Protein AF-A0A2P8WCH6-F1 (afdb_monomer_lite)

pLDDT: mean 81.6, std 19.06, range [27.2, 98.5]

Secondary structure (DSSP, 8-state):
------------EEEESSEEEE-SS-EEEESSEEEE-SS-EEEESSEEEE-SS-EEEEES-EEE-SS-EEEEES-EEE-SS-EEEEES-EEE-SS-EEEEES-EEEEES-EEEEES-EEEEES-EE--SSSEEEEES-B-HHHHHHHHHHHHHHTSTT--SSTTSSS--

Sequence (169 aa):
MTELLVEPAYNPVEGVCNSIAIACNAILIDCNGLAIARYDMFTSYNDIFASYNDMWICCNGLAIARYDIFTGYNDICTARIDIFVAHNDVFTGRNDVFIGYNGLAISRNDIVIPCNDVFTGWNGLAISRCSVEIACNGISTEEMMLKALYLNTSTSPGILFIIGEAITR

Foldseek 3Di:
DDPPPPDPPPAEEDEDEPEEDEDENYEYEYAEYEYEYECYEYEYEDYEYEYECYEYEYENYEYEYEVYEYEYEQYEYEYECYEYDYEQYEYEYEQYEEEYEVYEYEYEQYEYEYHCYEYEYECYEYEYDHYHYHYDVYAYPLNVVVVVVVVVCVVPVDDDPDCPPPSPD

Radius of gyration: 21.55 Å; chains: 1; bounding box: 68×19×64 Å

Structure (mmCIF, N/CA/C/O backbone):
data_AF-A0A2P8WCH6-F1
#
_entry.id   AF-A0A2P8WCH6-F1
#
loop_
_atom_site.group_PDB
_atom_site.id
_atom_site.type_symbol
_atom_site.label_atom_id
_atom_site.label_alt_id
_atom_site.label_comp_id
_atom_site.label_asym_id
_atom_site.label_entity_id
_atom_site.label_seq_id
_atom_site.pdbx_PDB_ins_code
_atom_site.Cartn_x
_atom_site.Cartn_y
_atom_site.Cartn_z
_atom_site.occupancy
_atom_site.B_iso_or_equiv
_atom_site.auth_seq_id
_atom_site.auth_comp_id
_atom_site.auth_asym_id
_atom_site.auth_atom_id
_atom_site.pdbx_PDB_model_num
ATOM 1 N N . MET A 1 1 ? -15.795 -6.210 46.814 1.00 40.50 1 MET A N 1
ATOM 2 C CA . MET A 1 1 ? -15.162 -6.878 45.662 1.00 40.50 1 MET A CA 1
ATOM 3 C C . MET A 1 1 ? -15.770 -6.213 44.441 1.00 40.50 1 MET A C 1
ATOM 5 O O . MET A 1 1 ? -16.948 -6.407 44.196 1.00 40.50 1 MET A O 1
ATOM 9 N N . THR A 1 2 ? -15.065 -5.266 43.827 1.00 32.25 2 THR A N 1
ATOM 10 C CA . THR A 1 2 ? -15.534 -4.579 42.617 1.00 32.25 2 THR A CA 1
ATOM 11 C C . THR A 1 2 ? -15.243 -5.498 41.441 1.00 32.25 2 THR A C 1
ATOM 13 O O . THR A 1 2 ? -14.077 -5.688 41.100 1.00 32.25 2 THR A O 1
ATOM 16 N N . GLU A 1 3 ? -16.276 -6.122 40.880 1.00 36.50 3 GLU A N 1
ATOM 17 C CA . GLU A 1 3 ? -16.152 -6.802 39.594 1.00 36.50 3 GLU A CA 1
ATOM 18 C C . GLU A 1 3 ? -15.875 -5.741 38.530 1.00 36.50 3 GLU A C 1
ATOM 20 O O . GLU A 1 3 ? -16.685 -4.850 38.277 1.00 3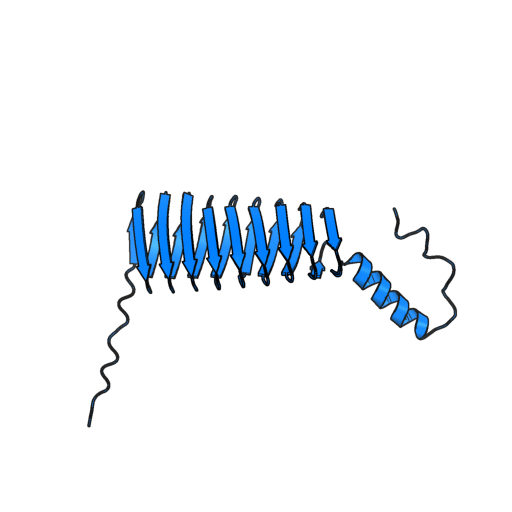6.50 3 GLU A O 1
ATOM 25 N N . LEU A 1 4 ? -14.674 -5.806 37.960 1.00 27.20 4 LEU A N 1
ATOM 26 C CA . LEU A 1 4 ? -14.318 -5.087 36.752 1.00 27.20 4 LEU A CA 1
ATOM 27 C C . LEU A 1 4 ? -15.088 -5.763 35.610 1.00 27.20 4 LEU A C 1
ATOM 29 O O . LEU A 1 4 ? -14.638 -6.770 35.067 1.00 27.20 4 LEU A O 1
ATOM 33 N N . LEU A 1 5 ? -16.283 -5.261 35.303 1.00 32.75 5 LEU A N 1
ATOM 34 C CA . LEU A 1 5 ? -17.014 -5.661 34.106 1.00 32.75 5 LEU A CA 1
ATOM 35 C C . LEU A 1 5 ? -16.238 -5.124 32.901 1.00 32.75 5 LEU A C 1
ATOM 37 O O . LEU A 1 5 ? -16.318 -3.945 32.568 1.00 32.75 5 LEU A O 1
ATOM 41 N N . VAL A 1 6 ? -15.431 -5.986 32.288 1.00 38.97 6 VAL A N 1
ATOM 42 C CA . VAL A 1 6 ? -14.910 -5.751 30.943 1.00 38.97 6 VAL A CA 1
ATOM 43 C C . VAL A 1 6 ? -16.112 -5.887 30.013 1.00 38.97 6 VAL A C 1
ATOM 45 O O . VAL A 1 6 ? -16.555 -7.000 29.734 1.00 38.97 6 VAL A O 1
ATOM 48 N N . GLU A 1 7 ? -16.702 -4.761 29.611 1.00 44.28 7 GLU A N 1
ATOM 49 C CA . GLU A 1 7 ? -17.717 -4.758 28.556 1.00 44.28 7 GLU A CA 1
ATOM 50 C C . GLU A 1 7 ? -17.105 -5.380 27.287 1.00 44.28 7 GLU A C 1
ATOM 52 O O . GLU A 1 7 ? -15.962 -5.053 26.946 1.00 44.28 7 GLU A O 1
ATOM 57 N N . PRO A 1 8 ? -17.797 -6.299 26.588 1.00 41.03 8 PRO A N 1
ATOM 58 C CA . PRO A 1 8 ? -17.311 -6.776 25.304 1.00 41.03 8 PRO A CA 1
ATOM 59 C C . PRO A 1 8 ? -17.257 -5.583 24.347 1.00 41.03 8 PRO A C 1
ATOM 61 O O . PRO A 1 8 ? -18.260 -4.896 24.159 1.00 41.03 8 PRO A O 1
ATOM 64 N N . ALA A 1 9 ? -16.083 -5.332 23.766 1.00 46.22 9 ALA A N 1
ATOM 65 C CA . ALA A 1 9 ? -15.908 -4.334 22.721 1.00 46.22 9 ALA A CA 1
ATOM 66 C C . ALA A 1 9 ? -16.946 -4.588 21.616 1.00 46.22 9 ALA A C 1
ATOM 68 O O . ALA A 1 9 ? -16.941 -5.639 20.971 1.00 46.22 9 ALA A O 1
ATOM 69 N N . TYR A 1 1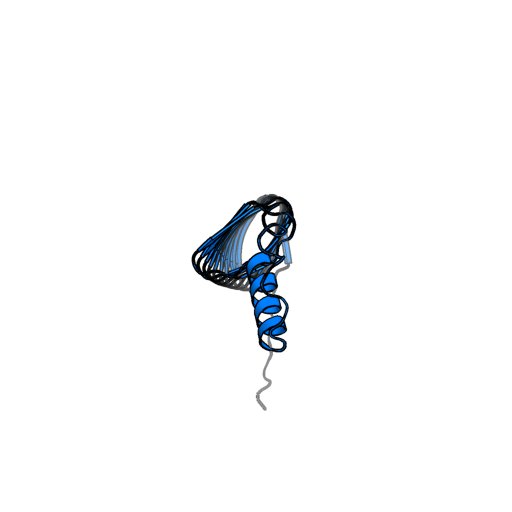0 ? -17.893 -3.664 21.459 1.00 51.44 10 TYR A N 1
ATOM 70 C CA . TYR A 1 10 ? -18.841 -3.692 20.357 1.00 51.44 10 TYR A CA 1
ATOM 71 C C . TYR A 1 10 ? -18.077 -3.297 19.093 1.00 51.44 10 TYR A C 1
ATOM 73 O O . TYR A 1 10 ? -17.927 -2.112 18.811 1.00 51.44 10 TYR A O 1
ATOM 81 N N . ASN A 1 11 ? -17.566 -4.293 18.370 1.00 57.12 11 ASN A N 1
ATOM 82 C CA . ASN A 1 11 ? -16.956 -4.104 17.058 1.00 57.12 11 ASN A CA 1
ATOM 83 C C . ASN A 1 11 ? -18.004 -4.472 15.999 1.00 57.12 11 ASN A C 1
ATOM 85 O O . ASN A 1 11 ? -18.186 -5.666 15.727 1.00 57.12 11 ASN A O 1
ATOM 89 N N . PRO A 1 12 ? -18.752 -3.501 15.443 1.00 64.88 12 PRO A N 1
ATOM 90 C CA . PRO A 1 12 ? -19.745 -3.797 14.422 1.00 64.88 12 PRO A CA 1
ATOM 91 C C . PRO A 1 12 ? -19.049 -4.364 13.180 1.00 64.88 12 PRO A C 1
ATOM 93 O O . PRO A 1 12 ? -18.024 -3.840 12.744 1.00 64.88 12 PRO A O 1
ATOM 96 N N . VAL A 1 13 ? -19.608 -5.450 12.638 1.00 70.00 13 VAL A N 1
ATOM 97 C CA . VAL A 1 13 ? -19.248 -5.975 11.317 1.00 70.00 13 VAL A CA 1
ATOM 98 C C . VAL A 1 13 ? -20.364 -5.574 10.367 1.00 70.00 13 VAL A C 1
ATOM 100 O O . VAL A 1 13 ? -21.460 -6.132 10.441 1.00 70.00 13 VAL A O 1
ATOM 103 N N . GLU A 1 14 ? -20.100 -4.607 9.495 1.00 66.56 14 GLU A N 1
ATOM 104 C CA . GLU A 1 14 ? -21.091 -4.119 8.535 1.00 66.56 14 GLU A CA 1
ATOM 105 C C . GLU A 1 14 ? -20.596 -4.325 7.105 1.00 66.56 14 GLU A C 1
ATOM 107 O O . GLU A 1 14 ? -19.500 -3.910 6.735 1.00 66.56 14 GLU A O 1
ATOM 112 N N . GLY A 1 15 ? -21.419 -5.020 6.317 1.00 64.94 15 GLY A N 1
ATOM 113 C CA . GLY A 1 15 ? -21.217 -5.232 4.891 1.00 64.94 15 GLY A CA 1
ATOM 114 C C . GLY A 1 15 ? -22.282 -4.477 4.114 1.00 64.94 15 GLY A C 1
ATOM 115 O O . GLY A 1 15 ? -23.447 -4.879 4.133 1.00 64.94 15 GLY A O 1
ATOM 116 N N . VAL A 1 16 ? -21.911 -3.391 3.444 1.00 67.88 16 VAL A N 1
ATOM 117 C CA . VAL A 1 16 ? -22.850 -2.560 2.683 1.00 67.88 16 VAL A CA 1
ATOM 118 C C . VAL A 1 16 ? -22.178 -2.194 1.372 1.00 67.88 16 VAL A C 1
ATOM 120 O O . VAL A 1 16 ? -21.028 -1.803 1.395 1.00 67.88 16 VAL A O 1
ATOM 123 N N . CYS A 1 17 ? -22.860 -2.312 0.232 1.00 74.81 17 CYS A N 1
ATOM 124 C CA . CYS A 1 17 ? -22.352 -1.696 -0.995 1.00 74.81 17 CYS A CA 1
ATOM 125 C C . CYS A 1 17 ? -22.882 -0.261 -1.078 1.00 74.81 17 CYS A C 1
ATOM 127 O O . CYS A 1 17 ? -24.093 -0.064 -0.930 1.00 74.81 17 CYS A O 1
ATOM 129 N N . ASN A 1 18 ? -22.029 0.696 -1.452 1.00 81.62 18 ASN A N 1
ATOM 130 C CA . ASN A 1 18 ? -22.402 2.106 -1.624 1.00 81.62 18 ASN A CA 1
ATOM 131 C C . ASN A 1 18 ? -22.705 2.771 -0.285 1.00 81.62 18 ASN A C 1
ATOM 133 O O . ASN A 1 18 ? -23.852 3.140 -0.015 1.00 81.62 18 ASN A O 1
ATOM 137 N N . SER A 1 19 ? -21.683 2.904 0.557 1.00 82.19 19 SER A N 1
ATOM 138 C CA . SER A 1 19 ? -21.849 3.462 1.893 1.00 82.19 19 SER A CA 1
ATOM 139 C C . SER A 1 19 ? -21.075 4.760 2.108 1.00 82.19 19 SER A C 1
ATOM 141 O O . SER A 1 19 ? -20.115 5.095 1.412 1.00 82.19 19 SER A O 1
ATOM 143 N N . ILE A 1 20 ? -21.547 5.531 3.084 1.00 86.38 20 ILE A N 1
ATOM 144 C CA . ILE A 1 20 ? -20.763 6.597 3.694 1.00 86.38 20 ILE A CA 1
ATOM 145 C C . ILE A 1 20 ? -20.645 6.236 5.165 1.00 86.38 20 ILE A C 1
ATOM 147 O O . ILE A 1 20 ? -21.661 6.157 5.859 1.00 86.38 20 ILE A O 1
ATOM 151 N N . ALA A 1 21 ? -19.419 6.023 5.627 1.00 84.38 21 ALA A N 1
ATOM 152 C CA . ALA A 1 21 ? -19.140 5.560 6.973 1.00 84.38 21 ALA A CA 1
ATOM 153 C C . ALA A 1 21 ? -18.298 6.579 7.744 1.00 84.38 21 ALA A C 1
ATOM 155 O O . ALA A 1 21 ? -17.329 7.147 7.238 1.00 84.38 21 ALA A O 1
ATOM 156 N N . ILE A 1 22 ? -18.666 6.786 9.007 1.00 87.62 22 ILE A N 1
ATOM 157 C CA . ILE A 1 22 ? -17.766 7.342 10.014 1.00 87.62 22 ILE A CA 1
ATOM 158 C C . ILE A 1 22 ? -17.688 6.292 11.106 1.00 87.62 22 ILE A C 1
ATOM 160 O O . ILE A 1 22 ? -18.686 6.042 11.784 1.00 87.62 22 ILE A O 1
ATOM 164 N N . ALA A 1 23 ? -16.531 5.661 11.233 1.00 85.62 23 ALA A N 1
ATOM 165 C CA . ALA A 1 23 ? -16.369 4.478 12.057 1.00 85.62 23 ALA A CA 1
ATOM 166 C C . ALA A 1 23 ? -15.222 4.624 13.056 1.00 85.62 23 ALA A C 1
ATOM 168 O O . ALA A 1 23 ? -14.385 5.527 12.962 1.00 85.62 23 ALA A O 1
ATOM 169 N N . CYS A 1 24 ? -15.299 3.801 14.099 1.00 89.69 24 CYS A N 1
ATOM 170 C CA . CYS A 1 24 ? -14.272 3.689 15.118 1.00 89.69 24 CYS A CA 1
ATOM 171 C C . CYS A 1 24 ? -14.372 2.318 15.792 1.00 89.69 24 CYS A C 1
ATOM 173 O O . CYS A 1 24 ? -15.433 1.981 16.325 1.00 89.69 24 CYS A O 1
ATOM 175 N N . ASN A 1 25 ? -13.271 1.569 15.828 1.00 89.88 25 ASN A N 1
ATOM 176 C CA . ASN A 1 25 ? -13.214 0.177 16.288 1.00 89.88 25 ASN A CA 1
ATOM 177 C C . ASN A 1 25 ? -14.206 -0.760 15.567 1.00 89.88 25 ASN A C 1
ATOM 179 O O . ASN A 1 25 ? -14.839 -1.618 16.184 1.00 89.88 25 ASN A O 1
ATOM 183 N N . ALA A 1 26 ? -14.364 -0.593 14.260 1.00 87.81 26 ALA A N 1
ATOM 184 C CA . ALA A 1 26 ? -15.269 -1.352 13.415 1.00 87.81 26 ALA A CA 1
ATOM 185 C C . ALA A 1 26 ? -14.521 -2.262 12.435 1.00 87.81 26 ALA A C 1
ATOM 187 O O . ALA A 1 26 ? -13.346 -2.070 12.115 1.00 87.81 26 ALA A O 1
ATOM 188 N N . ILE A 1 27 ? -15.253 -3.254 11.931 1.00 89.00 27 ILE A N 1
ATOM 189 C CA . ILE A 1 27 ? -14.851 -4.034 10.766 1.00 89.00 27 ILE A CA 1
ATOM 190 C C . ILE A 1 27 ? -15.845 -3.720 9.654 1.00 89.00 27 ILE A C 1
ATOM 192 O O . ILE A 1 27 ? -17.036 -4.008 9.776 1.00 89.00 27 ILE A O 1
ATOM 196 N N . LEU A 1 28 ? -15.355 -3.138 8.568 1.00 85.94 28 LEU A N 1
ATOM 197 C CA . LEU A 1 28 ? -16.189 -2.666 7.473 1.00 85.94 28 LEU A CA 1
ATOM 198 C C . LEU A 1 28 ? -15.846 -3.385 6.175 1.00 85.94 28 LEU A C 1
ATOM 200 O O . LEU A 1 28 ? -14.681 -3.596 5.833 1.00 85.94 28 LEU A O 1
ATOM 204 N N . ILE A 1 29 ? -16.893 -3.783 5.460 1.00 87.69 29 ILE A N 1
ATOM 205 C CA . ILE A 1 29 ? -16.792 -4.413 4.150 1.00 87.69 29 ILE A CA 1
ATOM 206 C C . ILE A 1 29 ? -17.646 -3.600 3.180 1.00 87.69 29 ILE A C 1
ATOM 208 O O . ILE A 1 29 ? -18.871 -3.586 3.302 1.00 87.69 29 ILE A O 1
ATOM 212 N N . ASP A 1 30 ? -17.012 -2.940 2.213 1.00 85.06 30 ASP A N 1
ATOM 213 C CA . ASP A 1 30 ? -17.715 -2.125 1.213 1.00 85.06 30 ASP A CA 1
ATOM 214 C C . ASP A 1 30 ? -17.304 -2.493 -0.215 1.00 85.06 30 ASP A C 1
ATOM 216 O O . ASP A 1 30 ? -16.237 -3.030 -0.490 1.00 85.06 30 ASP A O 1
ATOM 220 N N . CYS A 1 31 ? -18.203 -2.238 -1.150 1.00 84.25 31 CYS A N 1
ATOM 221 C CA . CYS A 1 31 ? -17.977 -2.368 -2.580 1.00 84.25 31 CYS A CA 1
ATOM 222 C C . CYS A 1 31 ? -17.596 -1.013 -3.187 1.00 84.25 31 CYS A C 1
ATOM 224 O O . CYS A 1 31 ? -16.761 -0.964 -4.085 1.00 84.25 31 CYS A O 1
ATOM 226 N N . ASN A 1 32 ? -18.244 0.063 -2.728 1.00 87.75 32 ASN A N 1
ATOM 227 C CA . ASN A 1 32 ? -17.909 1.431 -3.092 1.00 87.75 32 ASN A CA 1
ATOM 228 C C . ASN A 1 32 ? -18.250 2.346 -1.914 1.00 87.75 32 ASN A C 1
ATOM 230 O O . ASN A 1 32 ? -19.424 2.515 -1.591 1.00 87.75 32 ASN A O 1
ATOM 234 N N . GLY A 1 33 ? -17.255 2.965 -1.305 1.00 85.94 33 GLY A N 1
ATOM 235 C CA . GLY A 1 33 ? -17.431 3.647 -0.033 1.00 85.94 33 GLY A CA 1
ATOM 236 C C . GLY A 1 33 ? -16.766 5.007 0.032 1.00 85.94 33 GLY A C 1
ATOM 237 O O . GLY A 1 33 ? -15.763 5.279 -0.629 1.00 85.94 33 GLY A O 1
ATOM 238 N N . LEU A 1 34 ? -17.315 5.867 0.886 1.00 90.25 34 LEU A N 1
ATOM 239 C CA . LEU A 1 34 ? -16.589 7.004 1.440 1.00 90.25 34 LEU A CA 1
ATOM 240 C C . LEU A 1 34 ? -16.479 6.825 2.951 1.00 90.25 34 LEU A C 1
ATOM 242 O O . LEU A 1 34 ? -17.495 6.870 3.646 1.00 90.25 34 LEU A O 1
ATOM 246 N N . ALA A 1 35 ? -15.263 6.673 3.466 1.00 89.50 35 ALA A N 1
ATOM 247 C CA . ALA A 1 35 ? -15.050 6.415 4.885 1.00 89.50 35 ALA A CA 1
ATOM 248 C C . ALA A 1 35 ? -14.142 7.451 5.556 1.00 89.50 35 ALA A C 1
ATOM 250 O O . ALA A 1 35 ? -13.131 7.890 5.008 1.00 89.50 35 ALA A O 1
ATOM 251 N N . ILE A 1 36 ? -14.492 7.810 6.788 1.00 90.88 36 ILE A N 1
ATOM 252 C CA . ILE A 1 36 ? -13.555 8.393 7.748 1.00 90.88 36 ILE A CA 1
ATOM 253 C C . ILE A 1 36 ? -13.467 7.432 8.924 1.00 90.88 36 ILE A C 1
ATOM 255 O O . ILE A 1 36 ? -14.482 7.128 9.552 1.00 90.88 36 ILE A O 1
ATOM 259 N N . ALA A 1 37 ? -12.262 6.969 9.210 1.00 90.50 37 ALA A N 1
ATOM 260 C CA . ALA A 1 37 ? -12.048 5.798 10.038 1.00 90.50 37 ALA A CA 1
ATOM 261 C C . ALA A 1 37 ? -11.010 6.015 11.135 1.00 90.50 37 ALA A C 1
ATOM 263 O O . ALA A 1 37 ? -10.167 6.922 11.053 1.00 90.50 37 ALA A O 1
ATOM 264 N N . ARG A 1 38 ? -11.117 5.205 12.192 1.00 94.12 38 ARG A N 1
ATOM 265 C CA . ARG A 1 38 ? -10.112 5.149 13.250 1.00 94.12 38 ARG A CA 1
ATOM 266 C C . ARG A 1 38 ? -10.108 3.826 14.014 1.00 94.12 38 ARG A C 1
ATOM 268 O O . ARG A 1 38 ? -11.087 3.497 14.674 1.00 94.12 38 ARG A O 1
ATOM 275 N N . TYR A 1 39 ? -8.941 3.200 14.124 1.00 94.88 39 TYR A N 1
ATOM 276 C CA . TYR A 1 39 ? -8.777 1.895 14.773 1.00 94.88 39 TYR A CA 1
ATOM 277 C C . TYR A 1 39 ? -9.648 0.805 14.138 1.00 94.88 39 TYR A C 1
ATOM 279 O O . TYR A 1 39 ? -10.159 -0.082 14.822 1.00 94.88 39 TYR A O 1
ATOM 287 N N . ASP A 1 40 ? -9.830 0.893 12.830 1.00 92.19 40 ASP A N 1
ATOM 288 C CA . ASP A 1 40 ? -10.753 0.087 12.056 1.00 92.19 40 ASP A CA 1
ATOM 289 C C . ASP A 1 40 ? -10.012 -0.906 11.153 1.00 92.19 40 ASP A C 1
ATOM 291 O O . ASP A 1 40 ? -8.836 -0.752 10.806 1.00 92.19 40 ASP A O 1
ATOM 295 N N . MET A 1 41 ? -10.740 -1.938 10.736 1.00 93.00 41 MET A N 1
ATOM 296 C CA . MET A 1 41 ? -10.313 -2.853 9.684 1.00 93.00 41 MET A CA 1
ATOM 297 C C . MET A 1 41 ? -11.273 -2.774 8.506 1.00 93.00 41 MET A C 1
ATOM 299 O O . MET A 1 41 ? -12.482 -2.922 8.681 1.00 93.00 41 MET A O 1
ATOM 303 N N . PHE A 1 42 ? -10.730 -2.630 7.303 1.00 90.00 42 PHE A N 1
ATOM 304 C CA . PHE A 1 42 ? -11.515 -2.532 6.082 1.00 90.00 42 PHE A CA 1
ATOM 305 C C . PHE A 1 42 ? -11.144 -3.592 5.063 1.00 90.00 42 PHE A C 1
ATOM 307 O O . PHE A 1 42 ? -9.978 -3.944 4.870 1.00 90.00 42 PHE A O 1
ATOM 314 N N . THR A 1 43 ? -12.161 -4.069 4.358 1.00 91.62 43 THR A N 1
ATOM 315 C CA . THR A 1 43 ? -11.996 -4.760 3.083 1.00 91.62 43 THR A CA 1
ATOM 316 C C . THR A 1 43 ? -12.900 -4.106 2.058 1.00 91.62 43 THR A C 1
ATOM 318 O O . THR A 1 43 ? -14.117 -4.099 2.240 1.00 91.62 43 THR A O 1
ATOM 321 N N . SER A 1 44 ? -12.325 -3.565 0.988 1.00 89.75 44 SER A N 1
ATOM 322 C CA . SER A 1 44 ? -13.109 -2.831 0.005 1.00 89.75 44 SER A CA 1
ATOM 323 C C . SER A 1 44 ? -12.638 -2.926 -1.440 1.00 89.75 44 SER A C 1
ATOM 325 O O . SER A 1 44 ? -11.603 -3.527 -1.734 1.00 89.75 44 SER A O 1
ATOM 327 N N . TYR A 1 45 ? -13.454 -2.402 -2.364 1.00 92.06 45 TYR A N 1
ATOM 328 C CA . TYR A 1 45 ? -13.223 -2.544 -3.805 1.00 92.06 45 TYR A CA 1
ATOM 329 C C . TYR A 1 45 ? -13.130 -1.241 -4.612 1.00 92.06 45 TYR A C 1
ATOM 331 O O . TYR A 1 45 ? -12.477 -1.259 -5.650 1.00 92.06 45 TYR A O 1
ATOM 339 N N . ASN A 1 46 ? -13.785 -0.149 -4.216 1.00 92.75 46 ASN A N 1
ATOM 340 C CA . ASN A 1 46 ? -13.651 1.158 -4.872 1.00 92.75 46 ASN A CA 1
ATOM 341 C C . ASN A 1 46 ? -13.949 2.260 -3.852 1.00 92.75 46 ASN A C 1
ATOM 343 O O . ASN A 1 46 ? -15.049 2.824 -3.831 1.00 92.75 46 ASN A O 1
ATOM 347 N N . ASP A 1 47 ? -12.983 2.568 -3.000 1.00 92.06 47 ASP A N 1
ATOM 348 C CA . ASP A 1 47 ? -13.249 3.415 -1.844 1.00 92.06 47 ASP A CA 1
ATOM 349 C C . ASP A 1 47 ? -12.394 4.668 -1.828 1.00 92.06 47 ASP A C 1
ATOM 351 O O . ASP A 1 47 ? -11.243 4.692 -2.255 1.00 92.06 47 ASP A O 1
ATOM 355 N N . ILE A 1 48 ? -12.966 5.723 -1.266 1.00 94.25 48 ILE A N 1
ATOM 356 C CA . ILE A 1 48 ? -12.233 6.917 -0.878 1.00 94.25 48 ILE A CA 1
ATOM 357 C C . ILE A 1 48 ? -12.233 6.954 0.639 1.00 94.25 48 ILE A C 1
ATOM 359 O O . ILE A 1 48 ? -13.294 6.867 1.259 1.00 94.25 48 ILE A O 1
ATOM 363 N N . PHE A 1 49 ? -11.069 7.117 1.255 1.00 92.44 49 PHE A N 1
ATOM 364 C CA . PHE A 1 49 ? -11.009 7.116 2.705 1.00 92.44 49 PHE A CA 1
ATOM 365 C C . PHE A 1 49 ? -9.941 8.030 3.291 1.00 92.44 49 PHE A C 1
ATOM 367 O O . PHE A 1 49 ? -8.909 8.337 2.688 1.00 92.44 49 PHE A O 1
ATOM 374 N N . ALA A 1 50 ? -10.237 8.469 4.510 1.00 96.00 50 ALA A N 1
ATOM 375 C CA . ALA A 1 50 ? -9.285 9.090 5.408 1.00 96.00 50 ALA A CA 1
ATOM 376 C C . ALA A 1 50 ? -9.203 8.257 6.690 1.00 96.00 50 ALA A C 1
ATOM 378 O O . ALA A 1 50 ? -10.222 8.047 7.353 1.00 96.00 50 ALA A O 1
ATOM 379 N N . SER A 1 51 ? -8.004 7.804 7.034 1.00 95.12 51 SER A N 1
ATOM 380 C CA . SER A 1 51 ? -7.790 6.772 8.051 1.00 95.12 51 SER A CA 1
ATOM 381 C C . SER A 1 51 ? -6.751 7.170 9.103 1.00 95.12 51 SER A C 1
ATOM 383 O O . SER A 1 51 ? -5.923 8.067 8.889 1.00 95.12 51 SER A O 1
ATOM 385 N N . TYR A 1 52 ? -6.854 6.559 10.288 1.00 97.81 52 TYR A N 1
ATOM 386 C CA . TYR A 1 52 ? -5.897 6.744 11.382 1.00 97.81 52 TYR A CA 1
ATOM 387 C C . TYR A 1 52 ? -5.791 5.511 12.290 1.00 97.81 52 TYR A C 1
ATOM 389 O O . TYR A 1 52 ? -6.686 5.250 13.094 1.00 97.81 52 TYR A O 1
ATOM 397 N N . ASN A 1 53 ? -4.622 4.871 12.291 1.00 97.94 53 ASN A N 1
ATOM 398 C CA . ASN A 1 53 ? -4.372 3.564 12.911 1.00 97.94 53 ASN A CA 1
ATOM 399 C C . ASN A 1 53 ? -5.295 2.454 12.397 1.00 97.94 53 ASN A C 1
ATOM 401 O O . ASN A 1 53 ? -5.812 1.662 13.187 1.00 97.94 53 ASN A O 1
ATOM 405 N N . ASP A 1 54 ? -5.482 2.397 11.086 1.00 96.75 54 ASP A N 1
ATOM 406 C CA . ASP A 1 54 ? -6.361 1.442 10.428 1.00 96.75 54 ASP A CA 1
ATOM 407 C C . ASP A 1 54 ? -5.580 0.393 9.636 1.00 96.75 54 ASP A C 1
ATOM 409 O O . ASP A 1 54 ? -4.417 0.566 9.259 1.00 96.75 54 ASP A O 1
ATOM 413 N N . MET A 1 55 ? -6.258 -0.712 9.351 1.00 97.31 55 MET A N 1
ATOM 414 C CA . MET A 1 55 ? -5.789 -1.727 8.417 1.00 97.31 55 MET A CA 1
ATOM 415 C C . MET A 1 55 ? -6.738 -1.823 7.232 1.00 97.31 55 MET A C 1
ATOM 417 O O . MET A 1 55 ? -7.941 -2.014 7.410 1.00 97.31 55 MET A O 1
ATOM 421 N N . TRP A 1 56 ? -6.187 -1.778 6.025 1.00 94.38 56 TRP A N 1
ATOM 422 C CA . TRP A 1 56 ? -6.961 -1.757 4.794 1.00 94.38 56 TRP A CA 1
ATOM 423 C C . TRP A 1 56 ? -6.507 -2.829 3.820 1.00 94.38 56 TRP A C 1
ATOM 425 O O . TRP A 1 56 ? -5.320 -2.974 3.517 1.00 94.38 56 TRP A O 1
ATOM 435 N N . ILE A 1 57 ? -7.496 -3.544 3.296 1.00 95.81 57 ILE A N 1
ATOM 436 C CA . ILE A 1 57 ? -7.369 -4.351 2.094 1.00 95.81 57 ILE A CA 1
ATOM 437 C C . ILE A 1 57 ? -8.283 -3.717 1.052 1.00 95.81 57 ILE A C 1
ATOM 439 O O . ILE A 1 57 ? -9.499 -3.777 1.213 1.00 95.81 57 ILE A O 1
ATOM 443 N N . CYS A 1 58 ? -7.731 -3.108 0.007 1.00 92.69 58 CYS A N 1
ATOM 444 C CA . CYS A 1 58 ? -8.534 -2.430 -1.010 1.00 92.69 58 CYS A CA 1
ATOM 445 C C . CYS A 1 58 ? -8.177 -2.865 -2.431 1.00 92.69 58 CYS A C 1
ATOM 447 O O . CYS A 1 58 ? -7.058 -3.268 -2.737 1.00 92.69 58 CYS A O 1
ATOM 449 N N . CYS A 1 59 ? -9.173 -2.815 -3.306 1.00 92.25 59 CYS A N 1
ATOM 450 C CA . CYS A 1 59 ? -8.943 -2.596 -4.727 1.00 92.25 59 CYS A CA 1
ATOM 451 C C . CYS A 1 59 ? -9.352 -1.144 -5.014 1.00 92.25 59 CYS A C 1
ATOM 453 O O . CYS A 1 59 ? -10.272 -0.646 -4.370 1.00 92.25 59 CYS A O 1
ATOM 455 N N . ASN A 1 60 ? -8.685 -0.476 -5.950 1.00 96.06 60 ASN A N 1
ATOM 456 C CA . ASN A 1 60 ? -9.034 0.850 -6.472 1.00 96.06 60 ASN A CA 1
ATOM 457 C C . ASN A 1 60 ? -9.405 1.896 -5.394 1.00 96.06 60 ASN A C 1
ATOM 459 O O . ASN A 1 60 ? -10.489 2.487 -5.409 1.00 96.06 60 ASN A O 1
ATOM 463 N N . GLY A 1 61 ? -8.508 2.116 -4.447 1.00 94.06 61 GLY A N 1
ATOM 464 C CA . GLY A 1 61 ? -8.650 3.044 -3.339 1.00 94.06 61 GLY A CA 1
ATOM 465 C C . GLY A 1 61 ? -8.044 4.421 -3.609 1.00 94.06 61 GLY A C 1
ATOM 466 O O . GLY A 1 61 ? -7.023 4.562 -4.282 1.00 94.06 61 GLY A O 1
ATOM 467 N N . LEU A 1 62 ? -8.641 5.454 -3.018 1.00 97.25 62 LEU A N 1
ATOM 468 C CA . LEU A 1 62 ? -8.017 6.762 -2.829 1.00 97.25 62 LEU A CA 1
ATOM 469 C C . LEU A 1 62 ? -7.863 7.022 -1.330 1.00 97.25 62 LEU A C 1
ATOM 471 O O . LEU A 1 62 ? -8.857 7.196 -0.624 1.00 97.25 62 LEU A O 1
ATOM 475 N N . ALA A 1 63 ? -6.620 7.081 -0.859 1.00 96.00 63 ALA A N 1
ATOM 476 C CA . ALA A 1 63 ? -6.298 7.084 0.562 1.00 96.00 63 ALA A CA 1
ATOM 477 C C . ALA A 1 63 ? -5.574 8.354 1.011 1.00 96.00 63 ALA A C 1
ATOM 479 O O . ALA A 1 63 ? -4.585 8.777 0.401 1.00 96.00 63 ALA A O 1
ATOM 480 N N . ILE A 1 64 ? -5.999 8.897 2.152 1.00 97.88 64 ILE A N 1
ATOM 481 C CA . ILE A 1 64 ? -5.157 9.751 2.995 1.00 97.88 64 ILE A CA 1
ATOM 482 C C . ILE A 1 64 ? -5.019 9.078 4.356 1.00 97.88 64 ILE A C 1
ATOM 484 O O . ILE A 1 64 ? -6.000 8.941 5.083 1.00 97.88 64 ILE A O 1
ATOM 488 N N . ALA A 1 65 ? -3.797 8.703 4.704 1.00 97.19 65 ALA A N 1
ATOM 489 C CA . ALA A 1 65 ? -3.540 7.755 5.773 1.00 97.19 65 ALA A CA 1
ATOM 490 C C . ALA A 1 65 ? -2.515 8.247 6.795 1.00 97.19 65 ALA A C 1
ATOM 492 O O . ALA A 1 65 ? -1.685 9.125 6.507 1.00 97.19 65 ALA A O 1
ATOM 493 N N . ARG A 1 66 ? -2.605 7.703 8.016 1.00 98.31 66 ARG A N 1
ATOM 494 C CA . ARG A 1 66 ? -1.606 7.935 9.061 1.00 98.31 66 ARG A CA 1
ATOM 495 C C . ARG A 1 66 ? -1.601 6.857 10.148 1.00 98.31 66 ARG A C 1
ATOM 497 O O . ARG A 1 66 ? -2.528 6.785 10.951 1.00 98.31 66 ARG A O 1
ATOM 504 N N . TYR A 1 67 ?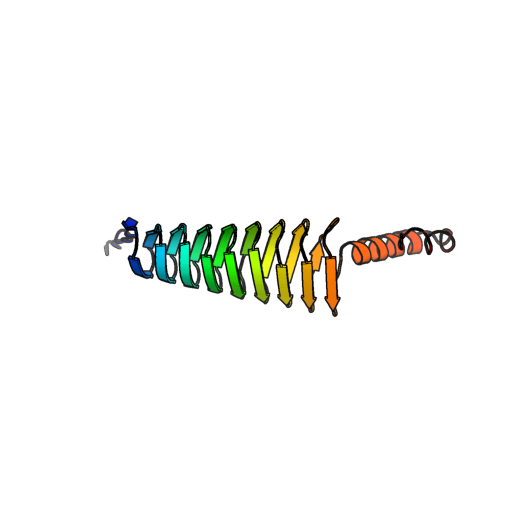 -0.439 6.243 10.341 1.00 98.50 67 TYR A N 1
ATOM 505 C CA . TYR A 1 67 ? -0.210 5.071 11.190 1.00 98.50 67 TYR A CA 1
ATOM 506 C C . TYR A 1 67 ? -0.947 3.811 10.729 1.00 98.50 67 TYR A C 1
ATOM 508 O O . TYR A 1 67 ? -1.342 2.987 11.550 1.00 98.50 67 TYR A O 1
ATOM 516 N N . ASP A 1 68 ? -1.109 3.660 9.425 1.00 98.06 68 ASP A N 1
ATOM 517 C CA . ASP A 1 68 ? -1.964 2.660 8.809 1.00 98.06 68 ASP A CA 1
ATOM 518 C C . ASP A 1 68 ? -1.158 1.566 8.101 1.00 98.06 68 ASP A C 1
ATOM 520 O O . ASP A 1 68 ? 0.027 1.710 7.777 1.00 98.06 68 ASP A O 1
ATOM 524 N N . ILE A 1 69 ? -1.833 0.449 7.844 1.00 98.12 69 ILE A N 1
ATOM 525 C CA . ILE A 1 69 ? -1.298 -0.670 7.071 1.00 98.12 69 ILE A CA 1
ATOM 526 C C . ILE A 1 69 ? -2.211 -0.920 5.877 1.00 98.12 69 ILE A C 1
ATOM 528 O O . ILE A 1 69 ? -3.405 -1.162 6.046 1.00 98.12 69 ILE A O 1
ATOM 532 N N . PHE A 1 70 ? -1.629 -0.940 4.682 1.00 96.62 70 PHE A N 1
ATOM 533 C CA . PHE A 1 70 ? -2.334 -1.143 3.425 1.00 96.62 70 PHE A CA 1
ATOM 534 C C . PHE A 1 70 ? -1.844 -2.372 2.686 1.00 96.62 70 PHE A C 1
ATOM 536 O O . PHE A 1 70 ? -0.647 -2.655 2.588 1.00 96.62 70 PHE A O 1
ATOM 543 N N . THR A 1 71 ? -2.796 -3.079 2.100 1.00 97.56 71 THR A N 1
ATOM 544 C CA . THR A 1 71 ? -2.549 -4.044 1.039 1.00 97.56 71 THR A CA 1
ATOM 545 C C . THR A 1 71 ? -3.556 -3.805 -0.069 1.00 97.56 71 THR A C 1
ATOM 547 O O . THR A 1 71 ? -4.756 -3.888 0.184 1.00 97.56 71 THR A O 1
ATOM 550 N N . GLY A 1 72 ? -3.098 -3.540 -1.288 1.00 95.19 72 GLY A N 1
ATOM 551 C CA . GLY A 1 72 ? -4.050 -3.232 -2.343 1.00 95.19 72 GLY A CA 1
ATOM 552 C C . GLY A 1 72 ? -3.508 -3.178 -3.760 1.00 95.19 72 GLY A C 1
ATOM 553 O O . GLY A 1 72 ? -2.390 -3.624 -4.038 1.00 95.19 72 GLY A O 1
ATOM 554 N N . TYR A 1 73 ? -4.404 -2.763 -4.656 1.00 97.12 73 TYR A N 1
ATOM 555 C CA . TYR A 1 73 ? -4.235 -2.818 -6.104 1.00 97.12 73 TYR A CA 1
ATOM 556 C C . TYR A 1 73 ? -4.907 -1.632 -6.796 1.00 97.12 73 TYR A C 1
ATOM 558 O O . TYR A 1 73 ? -6.115 -1.439 -6.662 1.00 97.12 73 TYR A O 1
ATOM 566 N N . ASN A 1 74 ? -4.164 -0.970 -7.680 1.00 97.94 74 ASN A N 1
ATOM 567 C CA . ASN A 1 74 ? -4.556 0.238 -8.411 1.00 97.94 74 ASN A CA 1
ATOM 568 C C . ASN A 1 74 ? -5.000 1.396 -7.499 1.00 97.94 74 ASN A C 1
ATOM 570 O O . ASN A 1 74 ? -5.936 2.135 -7.820 1.00 97.94 74 ASN A O 1
ATOM 574 N N . ASP A 1 75 ? -4.330 1.549 -6.367 1.00 97.25 75 ASP A N 1
ATOM 575 C CA . ASP A 1 75 ? -4.630 2.555 -5.362 1.00 97.25 75 ASP A CA 1
ATOM 576 C C . ASP A 1 75 ? -3.802 3.829 -5.573 1.00 97.25 75 ASP A C 1
ATOM 578 O O . ASP A 1 75 ? -2.689 3.816 -6.112 1.00 97.25 75 ASP A O 1
ATOM 582 N N . ILE A 1 76 ? -4.333 4.957 -5.104 1.00 98.00 76 ILE A N 1
ATOM 583 C CA . ILE A 1 76 ? -3.587 6.208 -4.971 1.00 98.00 76 ILE A CA 1
ATOM 584 C C . ILE A 1 76 ? -3.576 6.612 -3.505 1.00 98.00 76 ILE A C 1
ATOM 586 O O . ILE A 1 76 ? -4.615 6.934 -2.926 1.00 98.00 76 ILE A O 1
ATOM 590 N N . CYS A 1 77 ? -2.384 6.655 -2.921 1.00 96.50 77 CYS A N 1
ATOM 591 C CA . CYS A 1 77 ? -2.217 6.815 -1.485 1.00 96.50 77 CYS A CA 1
ATOM 592 C C . CYS A 1 77 ? -1.309 7.997 -1.151 1.00 96.50 77 CYS A C 1
ATOM 594 O O . CYS A 1 77 ? -0.218 8.149 -1.705 1.00 96.50 77 CYS A O 1
ATOM 596 N N . THR A 1 78 ? -1.754 8.822 -0.203 1.00 98.12 78 THR A N 1
ATOM 597 C CA . THR A 1 78 ? -0.909 9.788 0.505 1.00 98.12 78 THR A CA 1
ATOM 598 C C . THR A 1 78 ? -0.813 9.398 1.972 1.00 98.12 78 THR A C 1
ATOM 600 O O . THR A 1 78 ? -1.836 9.264 2.640 1.00 98.12 78 THR A O 1
ATOM 603 N N . ALA A 1 79 ? 0.406 9.248 2.474 1.00 96.75 79 ALA A N 1
ATOM 604 C CA . ALA A 1 79 ? 0.668 8.499 3.695 1.00 96.75 79 ALA A CA 1
ATOM 605 C C . ALA A 1 79 ? 1.647 9.187 4.649 1.00 96.75 79 ALA A C 1
ATOM 607 O O . ALA A 1 79 ? 2.447 10.047 4.250 1.00 96.75 79 ALA A O 1
ATOM 608 N N . ARG A 1 80 ? 1.575 8.809 5.931 1.00 98.06 80 ARG A N 1
ATOM 609 C CA . ARG A 1 80 ? 2.568 9.196 6.936 1.00 98.06 80 ARG A CA 1
ATOM 610 C C . ARG A 1 80 ? 2.670 8.190 8.083 1.00 98.06 80 ARG A C 1
ATOM 612 O O . ARG A 1 80 ? 1.861 8.216 9.010 1.00 98.06 80 ARG A O 1
ATOM 619 N N . ILE A 1 81 ? 3.837 7.563 8.170 1.00 98.25 81 ILE A N 1
ATOM 620 C CA . ILE A 1 81 ? 4.218 6.532 9.142 1.00 98.25 81 ILE A CA 1
ATOM 621 C C . ILE A 1 81 ? 3.386 5.262 8.939 1.00 98.25 81 ILE A C 1
ATOM 623 O O . ILE A 1 81 ? 2.798 4.728 9.872 1.00 98.25 81 ILE A O 1
ATOM 627 N N . ASP A 1 82 ? 3.364 4.796 7.700 1.00 97.94 82 ASP A N 1
ATOM 628 C CA . ASP A 1 82 ? 2.485 3.750 7.202 1.00 97.94 82 ASP A CA 1
ATOM 629 C C . ASP A 1 82 ? 3.283 2.605 6.563 1.00 97.94 82 ASP A C 1
ATOM 631 O O . ASP A 1 82 ? 4.475 2.723 6.249 1.00 97.94 82 ASP A O 1
ATOM 635 N N . ILE A 1 83 ? 2.608 1.475 6.361 1.00 98.12 83 ILE A N 1
ATOM 636 C CA . ILE A 1 83 ? 3.162 0.290 5.703 1.00 98.12 83 ILE A CA 1
ATOM 637 C C . ILE A 1 83 ? 2.290 -0.074 4.504 1.00 98.12 83 ILE A C 1
ATOM 639 O O . ILE A 1 83 ? 1.080 -0.213 4.645 1.00 98.12 83 ILE A O 1
ATOM 643 N N . PHE A 1 84 ? 2.910 -0.296 3.345 1.00 97.00 84 PHE A N 1
ATOM 644 C CA . PHE A 1 84 ? 2.223 -0.622 2.097 1.00 97.00 84 PHE A CA 1
ATOM 645 C C . PHE A 1 84 ? 2.761 -1.895 1.453 1.00 97.00 84 PHE A C 1
ATOM 647 O O . PHE A 1 84 ? 3.973 -2.068 1.291 1.00 97.00 84 PHE A O 1
ATOM 654 N N . VAL A 1 85 ? 1.829 -2.732 1.005 1.00 97.56 85 VAL A N 1
ATOM 655 C CA . VAL A 1 85 ? 2.047 -3.771 -0.002 1.00 97.56 85 VAL A CA 1
ATOM 656 C C . VAL A 1 85 ? 1.135 -3.464 -1.185 1.00 97.56 85 VAL A C 1
ATOM 658 O O . VAL A 1 85 ? -0.085 -3.516 -1.058 1.00 97.56 85 VAL A O 1
ATOM 661 N N . ALA A 1 86 ? 1.735 -3.114 -2.314 1.00 94.94 86 ALA A N 1
ATOM 662 C CA . ALA A 1 86 ? 1.080 -2.346 -3.363 1.00 94.94 86 ALA A CA 1
ATOM 663 C C . ALA A 1 86 ? 1.323 -2.934 -4.761 1.00 94.94 86 ALA A C 1
ATOM 665 O O . ALA A 1 86 ? 2.416 -3.437 -5.049 1.00 94.94 86 ALA A O 1
ATOM 666 N N . HIS A 1 87 ? 0.332 -2.850 -5.653 1.00 97.25 87 HIS A N 1
ATOM 667 C CA . HIS A 1 87 ? 0.446 -3.336 -7.031 1.00 97.25 87 HIS A CA 1
ATOM 668 C C . HIS A 1 87 ? -0.314 -2.455 -8.033 1.00 97.25 87 HIS A C 1
ATOM 670 O O . HIS A 1 87 ? -1.539 -2.394 -8.016 1.00 97.25 87 HIS A O 1
ATOM 676 N N . ASN A 1 88 ? 0.413 -1.884 -8.998 1.00 97.56 88 ASN A N 1
ATOM 677 C CA . ASN A 1 88 ? -0.052 -0.841 -9.923 1.00 97.56 88 ASN A CA 1
ATOM 678 C C . ASN A 1 88 ? -0.479 0.464 -9.223 1.00 97.56 88 ASN A C 1
ATOM 680 O O . ASN A 1 88 ? -1.375 1.162 -9.699 1.00 97.56 88 ASN A O 1
ATOM 684 N N . ASP A 1 89 ? 0.172 0.803 -8.111 1.00 96.62 89 ASP A N 1
ATOM 685 C CA . ASP A 1 89 ? -0.265 1.903 -7.248 1.00 96.62 89 ASP A CA 1
ATOM 686 C C . ASP A 1 89 ? 0.557 3.175 -7.448 1.00 96.62 89 ASP A C 1
ATOM 688 O O . ASP A 1 89 ? 1.719 3.149 -7.871 1.00 96.62 89 ASP A O 1
ATOM 692 N N . VAL A 1 90 ? -0.042 4.306 -7.082 1.00 97.38 90 VAL A N 1
ATOM 693 C CA . VAL A 1 90 ? 0.639 5.596 -6.983 1.00 97.38 90 VAL A CA 1
ATOM 694 C C . VAL A 1 90 ? 0.732 6.002 -5.521 1.00 97.38 90 VAL A C 1
ATOM 696 O O . VAL A 1 90 ? -0.269 6.198 -4.839 1.00 97.38 90 VAL A O 1
ATOM 699 N N . PHE A 1 91 ? 1.955 6.187 -5.048 1.00 96.56 91 PHE A N 1
ATOM 700 C CA . PHE A 1 91 ? 2.245 6.414 -3.645 1.00 96.56 91 PHE A CA 1
ATOM 701 C C . PHE A 1 91 ? 2.992 7.728 -3.414 1.00 96.56 91 PHE A C 1
ATOM 703 O O . PHE A 1 91 ? 3.972 8.036 -4.095 1.00 96.56 91 PHE A O 1
ATOM 710 N N . THR A 1 92 ? 2.552 8.504 -2.423 1.00 97.75 92 THR A N 1
ATOM 711 C CA . THR A 1 92 ? 3.304 9.639 -1.878 1.00 97.75 92 THR A CA 1
ATOM 712 C C . THR A 1 92 ? 3.388 9.536 -0.359 1.00 97.75 92 THR A C 1
ATOM 714 O O . THR A 1 92 ? 2.362 9.561 0.316 1.00 97.75 92 THR A O 1
ATOM 717 N N . GLY A 1 93 ? 4.603 9.460 0.185 1.00 96.25 93 GLY A N 1
ATOM 718 C CA . GLY A 1 93 ? 4.813 9.071 1.580 1.00 96.25 93 GLY A CA 1
ATOM 719 C C . GLY A 1 93 ? 5.857 9.858 2.363 1.00 96.25 93 GLY A C 1
ATOM 720 O O . GLY A 1 93 ? 6.678 10.604 1.810 1.00 96.25 93 GLY A O 1
ATOM 721 N N . ARG A 1 94 ? 5.797 9.700 3.690 1.00 97.69 94 ARG A N 1
ATOM 722 C CA . ARG A 1 94 ? 6.834 10.141 4.623 1.00 97.69 94 ARG A CA 1
ATOM 723 C C . ARG A 1 94 ? 6.927 9.267 5.878 1.00 97.69 94 ARG A C 1
ATOM 725 O O . ARG A 1 94 ? 6.051 9.292 6.744 1.00 97.69 94 ARG A O 1
ATOM 732 N N . ASN A 1 95 ? 8.148 8.807 6.120 1.00 98.12 95 ASN A N 1
ATOM 733 C CA . ASN A 1 95 ? 8.561 7.824 7.115 1.00 98.12 95 ASN A CA 1
ATOM 734 C C . ASN A 1 95 ? 7.832 6.473 6.974 1.00 98.12 95 ASN A C 1
ATOM 736 O O . ASN A 1 95 ? 7.441 5.886 7.982 1.00 98.12 95 ASN A O 1
ATOM 740 N N . ASP A 1 96 ? 7.661 6.015 5.741 1.00 97.88 96 ASP A N 1
ATOM 741 C CA . ASP A 1 96 ? 6.867 4.844 5.380 1.00 97.88 96 ASP A CA 1
ATOM 742 C C . ASP A 1 96 ? 7.736 3.647 4.984 1.00 97.88 96 ASP A C 1
ATOM 744 O O . ASP A 1 96 ? 8.922 3.772 4.649 1.00 97.88 96 ASP A O 1
ATOM 748 N N . VAL A 1 97 ? 7.118 2.469 5.000 1.00 97.50 97 VAL A N 1
ATOM 749 C CA . VAL A 1 97 ? 7.662 1.254 4.392 1.00 97.50 97 VAL A CA 1
ATOM 750 C C . VAL A 1 97 ? 6.780 0.875 3.212 1.00 97.50 97 VAL A C 1
ATOM 752 O O . VAL A 1 97 ? 5.599 0.597 3.390 1.00 97.50 97 VAL A O 1
ATOM 755 N N . PHE A 1 98 ? 7.350 0.835 2.011 1.00 96.00 98 PHE A N 1
ATOM 756 C CA . PHE A 1 98 ? 6.613 0.546 0.782 1.00 96.00 98 PHE A CA 1
ATOM 757 C C . PHE A 1 98 ? 7.225 -0.638 0.037 1.00 96.00 98 PHE A C 1
ATOM 759 O O . PHE A 1 98 ? 8.407 -0.628 -0.309 1.00 96.00 98 PHE A O 1
ATOM 766 N N . ILE A 1 99 ? 6.412 -1.653 -0.239 1.00 96.06 99 ILE A N 1
ATOM 767 C CA . ILE A 1 99 ? 6.754 -2.775 -1.113 1.00 96.06 99 ILE A CA 1
ATOM 768 C C . ILE A 1 99 ? 5.798 -2.719 -2.298 1.00 96.06 99 ILE A C 1
ATOM 770 O O . ILE A 1 99 ? 4.591 -2.861 -2.111 1.00 96.06 99 ILE A O 1
ATOM 774 N N . GLY A 1 100 ? 6.336 -2.503 -3.497 1.00 93.50 100 GLY A N 1
ATOM 775 C CA . GLY A 1 100 ? 5.540 -2.201 -4.683 1.00 93.50 100 GLY A CA 1
ATOM 776 C C . GLY A 1 100 ? 5.893 -3.044 -5.898 1.00 93.50 100 GLY A C 1
ATOM 777 O O . GLY A 1 100 ? 7.005 -3.567 -6.021 1.00 93.50 100 GLY A O 1
ATOM 778 N N . TYR A 1 101 ? 4.921 -3.161 -6.800 1.00 95.62 101 TYR A N 1
ATOM 779 C CA . TYR A 1 101 ? 5.122 -3.670 -8.150 1.00 95.62 101 TYR A CA 1
ATOM 780 C C . TYR A 1 101 ? 4.321 -2.854 -9.171 1.00 95.62 101 TYR A C 1
ATOM 782 O O . TYR A 1 101 ? 3.140 -2.594 -8.943 1.00 95.62 101 TYR A O 1
ATOM 790 N N . ASN A 1 102 ? 4.924 -2.522 -10.314 1.00 95.94 102 ASN A N 1
ATOM 791 C CA . ASN A 1 102 ? 4.338 -1.717 -11.396 1.00 95.94 102 ASN A CA 1
ATOM 792 C C . ASN A 1 102 ? 3.753 -0.346 -10.984 1.00 95.94 102 ASN A C 1
ATOM 794 O O . ASN A 1 102 ? 2.783 0.128 -11.577 1.00 95.94 102 ASN A O 1
ATOM 798 N N . GLY A 1 103 ? 4.308 0.297 -9.969 1.00 94.00 103 GLY A N 1
ATOM 799 C CA . GLY A 1 103 ? 3.815 1.544 -9.407 1.00 94.00 103 GLY A CA 1
ATOM 800 C C . GLY A 1 103 ? 4.696 2.765 -9.654 1.00 94.00 103 GLY A C 1
ATOM 801 O O . GLY A 1 103 ? 5.751 2.734 -10.297 1.00 94.00 103 GLY A O 1
ATOM 802 N N . LEU A 1 104 ? 4.239 3.872 -9.081 1.00 95.56 104 LEU A N 1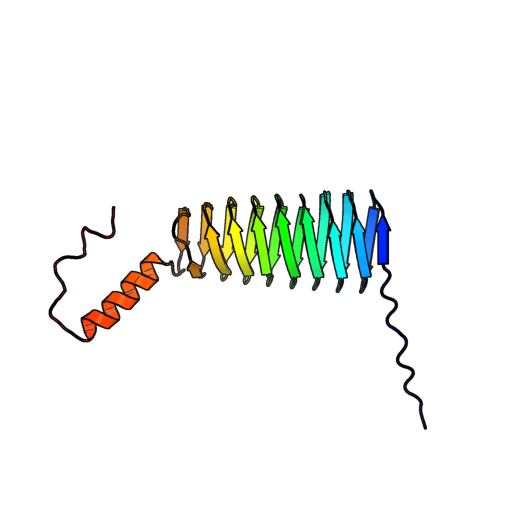
ATOM 803 C CA . LEU A 1 104 ? 4.982 5.119 -8.958 1.00 95.56 104 LEU A CA 1
ATOM 804 C C . LEU A 1 104 ? 5.068 5.484 -7.480 1.00 95.56 104 LEU A C 1
ATOM 806 O O . LEU A 1 104 ? 4.049 5.505 -6.796 1.00 95.56 104 LEU A O 1
ATOM 810 N N . ALA A 1 105 ? 6.257 5.825 -6.991 1.00 93.81 105 ALA A N 1
ATOM 811 C CA . ALA A 1 105 ? 6.435 6.211 -5.594 1.00 93.81 105 ALA A CA 1
ATOM 812 C C . ALA A 1 105 ? 7.270 7.490 -5.451 1.00 93.81 105 ALA A C 1
ATOM 814 O O . ALA A 1 105 ? 8.361 7.619 -6.015 1.00 93.81 105 ALA A O 1
ATOM 815 N N . ILE A 1 106 ? 6.757 8.432 -4.659 1.00 96.00 106 ILE A N 1
ATOM 816 C CA . ILE A 1 106 ? 7.460 9.632 -4.198 1.00 96.00 106 ILE A CA 1
ATOM 817 C C . ILE A 1 106 ? 7.572 9.547 -2.682 1.00 96.00 106 ILE A C 1
ATOM 819 O O . ILE A 1 106 ? 6.560 9.487 -1.991 1.00 96.00 106 ILE A O 1
ATOM 823 N N . SER A 1 107 ? 8.786 9.539 -2.146 1.00 93.44 107 SER A N 1
ATOM 824 C CA . SER A 1 107 ? 8.981 9.143 -0.750 1.00 93.44 107 SER A CA 1
ATOM 825 C C . SER A 1 107 ? 10.012 10.007 -0.026 1.00 93.44 107 SER A C 1
ATOM 827 O O . SER A 1 107 ? 10.936 10.573 -0.630 1.00 93.44 107 SER A O 1
ATOM 829 N N . ARG A 1 108 ? 9.856 10.143 1.295 1.00 95.62 108 ARG A N 1
ATOM 830 C CA . ARG A 1 108 ? 10.782 10.921 2.126 1.00 95.62 108 ARG A CA 1
ATOM 831 C C . ARG A 1 108 ? 11.042 10.262 3.471 1.00 95.62 108 ARG A C 1
ATOM 833 O O . ARG A 1 108 ? 10.200 10.310 4.360 1.00 95.62 108 ARG A O 1
ATOM 840 N N . ASN A 1 109 ? 12.304 9.894 3.686 1.00 96.25 109 ASN A N 1
ATOM 841 C CA . ASN A 1 109 ? 12.762 9.094 4.822 1.00 96.25 109 ASN A CA 1
ATOM 842 C C . ASN A 1 109 ? 12.149 7.686 4.849 1.00 96.25 109 ASN A C 1
ATOM 844 O O . ASN A 1 109 ? 11.898 7.148 5.927 1.00 96.25 109 ASN A O 1
ATOM 848 N N . ASP A 1 110 ? 11.912 7.116 3.670 1.00 94.94 110 ASP A N 1
ATOM 849 C CA . ASP A 1 110 ? 11.149 5.876 3.531 1.00 94.94 110 ASP A CA 1
ATOM 850 C C . ASP A 1 110 ? 12.073 4.715 3.192 1.00 94.94 110 ASP A C 1
ATOM 852 O O . ASP A 1 110 ? 13.157 4.901 2.627 1.00 94.94 110 ASP A O 1
ATOM 856 N N . ILE A 1 111 ? 11.624 3.512 3.529 1.00 94.06 111 ILE A N 1
ATOM 857 C CA . ILE A 1 111 ? 12.215 2.271 3.040 1.00 94.06 111 ILE A CA 1
ATOM 858 C C . ILE A 1 111 ? 11.328 1.784 1.905 1.00 94.06 111 ILE A C 1
ATOM 860 O O . ILE A 1 111 ? 10.158 1.478 2.125 1.00 94.06 111 ILE A O 1
ATOM 864 N N . VAL A 1 112 ? 11.883 1.694 0.700 1.00 92.25 112 VAL A N 1
ATOM 865 C CA . VAL A 1 112 ? 11.145 1.242 -0.477 1.00 92.25 112 VAL A CA 1
ATOM 866 C C . VAL A 1 112 ? 11.786 0.003 -1.089 1.00 92.25 112 VAL A C 1
ATOM 868 O O . VAL A 1 112 ? 13.006 -0.086 -1.242 1.00 92.25 112 VAL A O 1
ATOM 871 N N . ILE A 1 113 ? 10.951 -0.957 -1.469 1.00 93.06 113 ILE A N 1
ATOM 872 C CA . ILE A 1 113 ? 11.341 -2.156 -2.212 1.00 93.06 113 ILE A CA 1
ATOM 873 C C . ILE A 1 113 ? 10.515 -2.184 -3.504 1.00 93.06 113 ILE A C 1
ATOM 875 O O . ILE A 1 113 ? 9.486 -2.861 -3.554 1.00 93.06 113 ILE A O 1
ATOM 879 N N . PRO A 1 114 ? 10.908 -1.392 -4.519 1.00 90.38 114 PRO A N 1
ATOM 880 C CA . PRO A 1 114 ? 10.159 -1.294 -5.758 1.00 90.38 114 PRO A CA 1
ATOM 881 C C . PRO A 1 114 ? 10.532 -2.385 -6.765 1.00 90.38 114 PRO A C 1
ATOM 883 O O . PRO A 1 114 ? 11.710 -2.737 -6.905 1.00 90.38 114 PRO A O 1
ATOM 886 N N . CYS A 1 115 ? 9.569 -2.840 -7.564 1.00 91.81 115 CYS A N 1
ATOM 887 C CA . CYS A 1 115 ? 9.792 -3.804 -8.640 1.00 91.81 115 CYS A CA 1
ATOM 888 C C . CYS A 1 115 ? 9.051 -3.408 -9.923 1.00 91.81 115 CYS A C 1
ATOM 890 O O . CYS A 1 115 ? 7.830 -3.468 -9.985 1.00 91.81 115 CYS A O 1
ATOM 892 N N . ASN A 1 116 ? 9.805 -3.072 -10.976 1.00 93.06 116 ASN A N 1
ATOM 893 C CA . ASN A 1 116 ? 9.262 -2.496 -12.212 1.00 93.06 116 ASN A CA 1
ATOM 894 C C . ASN A 1 116 ? 8.531 -1.161 -11.971 1.00 93.06 116 ASN A C 1
ATOM 896 O O . ASN A 1 116 ? 7.561 -0.835 -12.653 1.00 93.06 116 ASN A O 1
ATOM 900 N N . ASP A 1 117 ? 9.025 -0.390 -11.000 1.00 91.69 117 ASP A N 1
ATOM 901 C CA . ASP A 1 117 ? 8.440 0.892 -10.612 1.00 91.69 117 ASP A CA 1
ATOM 902 C C . ASP A 1 117 ? 9.303 2.062 -11.088 1.00 91.69 117 ASP A C 1
ATOM 904 O O . ASP A 1 117 ? 10.485 1.916 -11.431 1.00 91.69 117 ASP A O 1
ATOM 908 N N . VAL A 1 118 ? 8.726 3.259 -11.018 1.00 91.44 118 VAL A N 1
ATOM 909 C CA . VAL A 1 118 ? 9.499 4.504 -11.001 1.00 91.44 118 VAL A CA 1
ATOM 910 C C . VAL A 1 118 ? 9.449 5.085 -9.598 1.00 91.44 118 VAL A C 1
ATOM 912 O O . VAL A 1 118 ? 8.381 5.358 -9.050 1.00 91.44 118 VAL A O 1
ATOM 915 N N . PHE A 1 119 ? 10.626 5.299 -9.026 1.00 90.00 119 PHE A N 1
ATOM 916 C CA . PHE A 1 119 ? 10.787 5.752 -7.661 1.00 90.00 119 PHE A CA 1
ATOM 917 C C . PHE A 1 119 ? 11.589 7.052 -7.591 1.00 90.00 119 PHE A C 1
ATOM 919 O O . PHE A 1 119 ? 12.672 7.173 -8.169 1.00 90.00 119 PHE A O 1
ATOM 926 N N . THR A 1 120 ? 11.073 8.016 -6.829 1.00 91.94 120 THR A N 1
ATOM 927 C CA . THR A 1 120 ? 11.785 9.244 -6.467 1.00 91.94 120 THR A CA 1
ATOM 928 C C . THR A 1 120 ? 11.812 9.399 -4.950 1.00 91.94 120 THR A C 1
ATOM 930 O O . THR A 1 120 ? 10.774 9.340 -4.292 1.00 91.94 120 THR A O 1
ATOM 933 N N . GLY A 1 121 ? 13.001 9.580 -4.380 1.00 90.12 121 GLY A N 1
ATOM 934 C CA . GLY A 1 121 ? 13.200 9.493 -2.937 1.00 90.12 121 GLY A CA 1
ATOM 935 C C . GLY A 1 121 ? 14.120 10.563 -2.372 1.00 90.12 121 GLY A C 1
ATOM 936 O O . GLY A 1 121 ? 15.116 10.948 -2.988 1.00 90.12 121 GLY A O 1
ATOM 937 N N . TRP A 1 122 ? 13.831 10.999 -1.147 1.00 92.69 122 TRP A N 1
ATOM 938 C CA . TRP A 1 122 ? 14.730 11.848 -0.367 1.00 92.69 122 TRP A CA 1
ATOM 939 C C . TRP A 1 122 ? 15.041 11.230 0.998 1.00 92.69 122 TRP A C 1
ATOM 941 O O . TRP A 1 122 ? 14.118 10.907 1.743 1.00 92.69 122 TRP A O 1
ATOM 951 N N . ASN A 1 123 ? 16.322 11.144 1.378 1.00 91.19 123 ASN A N 1
ATOM 952 C CA . ASN A 1 123 ? 16.771 10.601 2.676 1.00 91.19 123 ASN A CA 1
ATOM 953 C C . ASN A 1 123 ? 16.239 9.185 2.999 1.00 91.19 123 ASN A C 1
ATOM 955 O O . ASN A 1 123 ? 16.035 8.860 4.166 1.00 91.19 123 ASN A O 1
ATOM 959 N N . GLY A 1 124 ? 15.968 8.361 1.988 1.00 87.50 124 GLY A N 1
ATOM 960 C CA . GLY A 1 124 ? 15.414 7.016 2.152 1.00 87.50 124 GLY A CA 1
ATOM 961 C C . GLY A 1 124 ? 16.406 5.902 1.830 1.00 87.50 124 GLY A C 1
ATOM 962 O O . GLY A 1 124 ? 17.551 6.149 1.443 1.00 87.50 124 GLY A O 1
ATOM 963 N N . LEU A 1 125 ? 15.937 4.669 1.967 1.00 88.88 125 LEU A N 1
ATOM 964 C CA . LEU A 1 125 ? 16.610 3.466 1.496 1.00 88.88 125 LEU A CA 1
ATOM 965 C C . LEU A 1 125 ? 15.770 2.850 0.379 1.00 88.88 125 LEU A C 1
ATOM 967 O O . LEU A 1 125 ? 14.596 2.560 0.600 1.00 88.88 125 LEU A O 1
ATOM 971 N N . ALA A 1 126 ? 16.373 2.602 -0.779 1.00 87.69 126 ALA A N 1
ATOM 972 C CA . ALA A 1 126 ? 15.731 1.881 -1.868 1.00 87.69 126 ALA A CA 1
ATOM 973 C C . ALA A 1 126 ? 16.457 0.568 -2.154 1.00 87.69 126 ALA A C 1
ATOM 975 O O . ALA A 1 126 ? 17.682 0.520 -2.287 1.00 87.69 126 ALA A O 1
ATOM 976 N N . ILE A 1 127 ? 15.683 -0.512 -2.251 1.00 87.31 127 ILE A N 1
ATOM 977 C CA . ILE A 1 127 ? 16.190 -1.847 -2.558 1.00 87.31 127 ILE A CA 1
ATOM 978 C C . ILE A 1 127 ? 15.531 -2.333 -3.842 1.00 87.31 127 ILE A C 1
ATOM 980 O O . ILE A 1 127 ? 14.411 -2.832 -3.823 1.00 87.31 127 ILE A O 1
ATOM 984 N N . SER A 1 128 ? 16.242 -2.198 -4.961 1.00 82.81 128 SER A N 1
ATOM 985 C CA . SER A 1 128 ? 15.717 -2.520 -6.2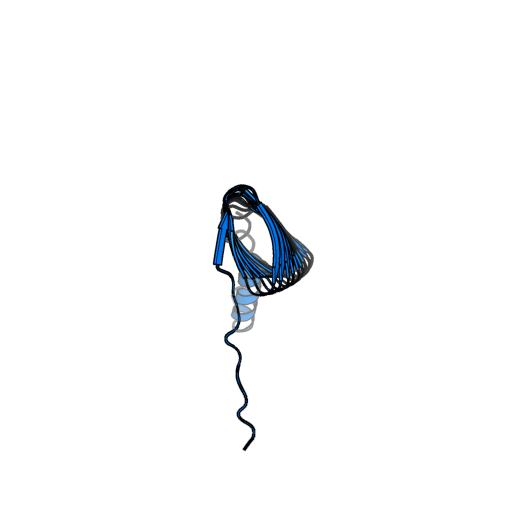90 1.00 82.81 128 SER A CA 1
ATOM 986 C C . SER A 1 128 ? 16.728 -3.258 -7.165 1.00 82.81 128 SER A C 1
ATOM 988 O O . SER A 1 128 ? 17.942 -3.145 -6.978 1.00 82.81 128 SER A O 1
ATOM 990 N N . ARG A 1 129 ? 16.220 -4.017 -8.143 1.00 70.62 129 ARG A N 1
ATOM 991 C CA . ARG A 1 129 ? 17.015 -4.617 -9.231 1.00 70.62 129 ARG A CA 1
ATOM 992 C C . ARG A 1 129 ? 16.535 -4.244 -10.636 1.00 70.62 129 ARG A C 1
ATOM 994 O O . ARG A 1 129 ? 17.286 -4.451 -11.582 1.00 70.62 129 ARG A O 1
ATOM 1001 N N . CYS A 1 130 ? 15.298 -3.770 -10.790 1.00 75.38 130 CYS A N 1
ATOM 1002 C CA . CYS A 1 130 ? 14.660 -3.564 -12.098 1.00 75.38 130 CYS A CA 1
ATOM 1003 C C . CYS A 1 130 ? 13.726 -2.341 -12.117 1.00 75.38 130 CYS A C 1
ATOM 1005 O O . CYS A 1 130 ? 12.778 -2.311 -12.894 1.00 75.38 130 CYS A O 1
ATOM 1007 N N . SER A 1 131 ? 13.966 -1.359 -11.249 1.00 84.75 131 SER A N 1
ATOM 1008 C CA . SER A 1 131 ? 13.149 -0.141 -11.142 1.00 84.75 131 SER A CA 1
ATOM 1009 C C . SER A 1 131 ? 14.008 1.081 -11.441 1.00 84.75 131 SER A C 1
ATOM 1011 O O . SER A 1 131 ? 15.217 1.058 -11.209 1.00 84.75 131 SER A O 1
ATOM 1013 N N . VAL A 1 132 ? 13.388 2.144 -11.944 1.00 85.19 132 VAL A N 1
ATOM 1014 C CA . VAL A 1 132 ? 14.069 3.424 -12.169 1.00 85.19 132 VAL A CA 1
ATOM 1015 C C . VAL A 1 132 ? 14.083 4.198 -10.856 1.00 85.19 132 VAL A C 1
ATOM 1017 O O . VAL A 1 132 ? 13.023 4.463 -10.294 1.00 85.19 132 VAL A O 1
ATOM 1020 N N . GLU A 1 133 ? 15.267 4.575 -10.375 1.00 83.44 133 GLU A N 1
ATOM 1021 C CA . GLU A 1 133 ? 15.444 5.276 -9.100 1.00 83.44 133 GLU A CA 1
ATOM 1022 C C . GLU A 1 133 ? 16.081 6.657 -9.291 1.00 83.44 133 GLU A C 1
ATOM 1024 O O . GLU A 1 133 ? 17.122 6.806 -9.930 1.00 83.44 133 GLU A O 1
ATOM 1029 N N . ILE A 1 134 ? 15.471 7.670 -8.673 1.00 83.56 134 ILE A N 1
ATOM 1030 C CA . ILE A 1 134 ? 16.052 9.002 -8.498 1.00 83.56 134 ILE A CA 1
ATOM 1031 C C . ILE A 1 134 ? 16.096 9.294 -6.997 1.00 83.56 134 ILE A C 1
ATOM 1033 O O . ILE A 1 134 ? 15.082 9.649 -6.396 1.00 83.56 134 ILE A O 1
ATOM 1037 N N . ALA A 1 135 ? 17.273 9.164 -6.387 1.00 80.88 135 ALA A N 1
ATOM 1038 C CA . ALA A 1 135 ? 17.466 9.398 -4.959 1.00 80.88 135 ALA A CA 1
ATOM 1039 C C . ALA A 1 135 ? 18.311 10.647 -4.687 1.00 80.88 135 ALA A C 1
ATOM 1041 O O . ALA A 1 135 ? 19.313 10.913 -5.348 1.00 80.88 135 ALA A O 1
ATOM 1042 N N . CYS A 1 136 ? 17.923 11.411 -3.668 1.00 79.94 136 CYS A N 1
ATOM 1043 C CA . CYS A 1 136 ? 18.701 12.524 -3.131 1.00 79.94 136 CYS A CA 1
ATOM 1044 C C . CYS A 1 136 ? 18.963 12.292 -1.643 1.00 79.94 136 CYS A C 1
ATOM 1046 O O . CYS A 1 136 ? 18.024 12.152 -0.858 1.00 79.94 136 CYS A O 1
ATOM 1048 N N . ASN A 1 137 ? 20.239 12.253 -1.246 1.00 81.00 137 ASN A N 1
ATOM 1049 C CA . ASN A 1 137 ? 20.664 11.933 0.125 1.00 81.00 137 ASN A CA 1
ATOM 1050 C C . ASN A 1 137 ? 20.117 10.588 0.659 1.00 81.00 137 ASN A C 1
ATOM 1052 O O . ASN A 1 137 ? 20.062 10.381 1.869 1.00 81.00 137 ASN A O 1
ATOM 1056 N N . GLY A 1 138 ? 19.684 9.695 -0.234 1.00 77.00 138 GLY A N 1
ATOM 1057 C CA . GLY A 1 138 ? 19.271 8.327 0.074 1.00 77.00 138 GLY A CA 1
ATOM 1058 C C . GLY A 1 138 ? 20.378 7.324 -0.240 1.00 77.00 138 GLY A C 1
ATOM 1059 O O . GLY A 1 138 ? 21.441 7.704 -0.722 1.00 77.00 138 GLY A O 1
ATOM 1060 N N . ILE A 1 139 ? 20.127 6.050 0.049 1.00 79.94 139 ILE A N 1
ATOM 1061 C CA . ILE A 1 139 ? 21.026 4.942 -0.288 1.00 79.94 139 ILE A CA 1
ATOM 1062 C C . ILE A 1 139 ? 20.272 3.987 -1.216 1.00 79.94 139 ILE A C 1
ATOM 1064 O O . ILE A 1 139 ? 19.203 3.504 -0.846 1.00 79.94 139 ILE A O 1
ATOM 1068 N N . SER A 1 140 ? 20.851 3.686 -2.379 1.00 80.88 140 SER A N 1
ATOM 1069 C CA . SER A 1 140 ? 20.346 2.675 -3.316 1.00 80.88 140 SER A CA 1
ATOM 1070 C C . SER A 1 140 ? 21.078 1.336 -3.165 1.00 80.88 140 SER A C 1
ATOM 1072 O O . SER A 1 140 ? 22.150 1.246 -2.552 1.00 80.88 140 SER A O 1
ATOM 1074 N N . THR A 1 141 ? 20.544 0.274 -3.772 1.00 75.88 141 THR A N 1
ATOM 1075 C CA . THR A 1 141 ? 21.198 -1.047 -3.848 1.00 75.88 141 THR A CA 1
ATOM 1076 C C . THR A 1 141 ? 22.565 -1.000 -4.523 1.00 75.88 141 THR A C 1
ATOM 1078 O O . THR A 1 141 ? 23.496 -1.661 -4.056 1.00 75.88 141 THR A O 1
ATOM 1081 N N . GLU A 1 142 ? 22.717 -0.210 -5.585 1.00 70.50 142 GLU A N 1
ATOM 1082 C CA . GLU A 1 142 ? 24.004 -0.011 -6.264 1.00 70.50 142 GLU A CA 1
ATOM 1083 C C . GLU A 1 142 ? 25.027 0.651 -5.333 1.00 70.50 142 GLU A C 1
ATOM 1085 O O . GLU A 1 142 ? 26.164 0.182 -5.212 1.00 70.50 142 GLU A O 1
ATOM 1090 N N . GLU A 1 143 ? 24.611 1.678 -4.586 1.00 69.69 143 GLU A N 1
ATOM 1091 C CA . GLU A 1 143 ? 25.472 2.314 -3.590 1.00 69.69 143 GLU A CA 1
ATOM 1092 C C . GLU A 1 143 ? 25.852 1.373 -2.443 1.00 69.69 143 GLU A C 1
ATOM 1094 O O . GLU A 1 143 ? 26.991 1.413 -1.967 1.00 69.69 143 GLU A O 1
ATOM 1099 N N . MET A 1 144 ? 24.929 0.527 -1.974 1.00 70.69 144 MET A N 1
ATOM 1100 C CA . MET A 1 144 ? 25.234 -0.474 -0.945 1.00 70.69 144 MET A CA 1
ATOM 1101 C C . MET A 1 144 ? 26.284 -1.469 -1.435 1.00 70.69 144 MET A C 1
ATOM 1103 O O . MET A 1 144 ? 27.222 -1.772 -0.693 1.00 70.69 144 MET A O 1
ATOM 1107 N N . MET A 1 145 ? 26.163 -1.949 -2.678 1.00 66.56 145 MET A N 1
ATOM 1108 C CA . MET A 1 145 ? 27.141 -2.862 -3.275 1.00 66.56 145 MET A CA 1
ATOM 1109 C C . MET A 1 145 ? 28.523 -2.206 -3.406 1.00 66.56 145 MET A C 1
ATOM 1111 O O . MET A 1 145 ? 29.524 -2.823 -3.035 1.00 66.56 145 MET A O 1
ATOM 1115 N N . LEU A 1 146 ? 28.591 -0.939 -3.830 1.00 67.44 146 LEU A N 1
ATOM 1116 C CA . LEU A 1 146 ? 29.839 -0.166 -3.888 1.00 67.44 146 LEU A CA 1
ATOM 1117 C C . LEU A 1 146 ? 30.477 0.033 -2.502 1.00 67.44 146 LEU A C 1
ATOM 1119 O O . LEU A 1 146 ? 31.677 -0.200 -2.334 1.00 67.44 146 LEU A O 1
ATOM 1123 N N . LYS A 1 147 ? 29.689 0.415 -1.487 1.00 72.44 147 LYS A N 1
ATOM 1124 C CA . LYS A 1 147 ? 30.168 0.612 -0.103 1.00 72.44 147 LYS A CA 1
ATOM 1125 C C . LYS A 1 147 ? 30.669 -0.696 0.520 1.00 72.44 147 LYS A C 1
ATOM 1127 O O . LYS A 1 147 ? 31.714 -0.703 1.172 1.00 72.44 147 LYS A O 1
ATOM 1132 N N . ALA A 1 148 ? 29.968 -1.807 0.286 1.00 64.50 148 ALA A N 1
ATOM 1133 C CA . ALA A 1 148 ? 30.377 -3.129 0.757 1.00 64.50 148 ALA A CA 1
ATOM 1134 C C . ALA A 1 148 ? 31.678 -3.602 0.089 1.00 64.50 148 ALA A C 1
ATOM 1136 O O . ALA A 1 148 ? 32.563 -4.138 0.758 1.00 64.50 148 ALA A O 1
ATOM 1137 N N . LEU A 1 149 ? 31.829 -3.362 -1.217 1.00 63.16 149 LEU A N 1
ATOM 1138 C CA . LEU A 1 149 ? 33.052 -3.689 -1.945 1.00 63.16 149 LEU A CA 1
ATOM 1139 C C . LEU A 1 149 ? 34.247 -2.866 -1.445 1.00 63.16 149 LEU A C 1
ATOM 1141 O O . LEU A 1 149 ? 35.312 -3.434 -1.215 1.00 63.16 149 LEU A O 1
ATOM 1145 N N . TYR A 1 150 ? 34.069 -1.560 -1.220 1.00 60.56 150 TYR A N 1
ATOM 1146 C CA . TYR A 1 150 ? 35.122 -0.683 -0.700 1.00 60.56 150 TYR A CA 1
ATOM 1147 C C . TYR A 1 150 ? 35.620 -1.117 0.687 1.00 60.56 150 TYR A C 1
ATOM 1149 O O . TYR A 1 150 ? 36.826 -1.151 0.929 1.00 60.56 150 TYR A O 1
ATOM 1157 N N . LEU A 1 151 ? 34.721 -1.518 1.594 1.00 60.53 151 LEU A N 1
ATOM 1158 C CA . LEU A 1 151 ? 35.139 -2.063 2.890 1.00 60.53 151 LEU A CA 1
ATOM 1159 C C . LEU A 1 151 ? 35.971 -3.345 2.726 1.00 60.53 151 LEU A C 1
ATOM 1161 O O . LEU A 1 151 ? 37.004 -3.486 3.380 1.00 60.53 151 LEU A O 1
ATOM 1165 N N . ASN A 1 152 ? 35.572 -4.241 1.822 1.00 57.41 152 ASN A N 1
ATOM 1166 C CA . ASN A 1 152 ? 36.266 -5.509 1.580 1.00 57.41 152 ASN A CA 1
ATOM 1167 C C . ASN A 1 152 ? 37.615 -5.360 0.852 1.00 57.41 152 ASN A C 1
ATOM 1169 O O . ASN A 1 152 ? 38.477 -6.224 0.981 1.00 57.41 152 ASN A O 1
ATOM 1173 N N . THR A 1 153 ? 37.829 -4.287 0.087 1.00 51.31 153 THR A N 1
ATOM 1174 C CA . THR A 1 153 ? 39.130 -3.993 -0.543 1.00 51.31 153 THR A CA 1
ATOM 1175 C C . THR A 1 153 ? 40.031 -3.148 0.354 1.00 51.31 153 THR A C 1
ATOM 1177 O O . THR A 1 153 ? 41.249 -3.298 0.309 1.00 51.31 153 THR A O 1
ATOM 1180 N N . SER A 1 154 ? 39.474 -2.327 1.250 1.00 53.06 154 SER A N 1
ATOM 1181 C CA . SER A 1 154 ? 40.256 -1.630 2.285 1.00 53.06 154 SER A CA 1
ATOM 1182 C C . SER A 1 154 ? 40.929 -2.590 3.280 1.00 53.06 154 SER A C 1
ATOM 1184 O O . SER A 1 154 ? 41.924 -2.238 3.911 1.00 53.06 154 SER A O 1
ATOM 1186 N N . THR A 1 155 ? 40.442 -3.833 3.361 1.00 52.69 155 THR A N 1
ATOM 1187 C CA . THR A 1 155 ? 41.055 -4.937 4.110 1.00 52.69 155 THR A CA 1
ATOM 1188 C C . THR A 1 155 ? 42.037 -5.780 3.271 1.00 52.69 155 THR A C 1
ATOM 1190 O O . THR A 1 155 ? 42.654 -6.703 3.805 1.00 52.69 155 THR A O 1
ATOM 1193 N N . SER A 1 156 ? 42.254 -5.468 1.981 1.00 51.47 156 SER A N 1
ATOM 1194 C CA . SER A 1 156 ? 43.289 -6.071 1.114 1.00 51.47 156 SER A CA 1
ATOM 1195 C C . SER A 1 156 ? 43.684 -5.148 -0.068 1.00 51.47 156 SER A C 1
ATOM 1197 O O . SER A 1 156 ? 42.986 -5.110 -1.082 1.00 51.47 156 SER A O 1
ATOM 1199 N N . PRO A 1 157 ? 44.834 -4.441 -0.007 1.00 50.59 157 PRO A N 1
ATOM 1200 C CA . PRO A 1 157 ? 45.161 -3.267 -0.840 1.00 50.59 157 PRO A CA 1
ATOM 1201 C C . PRO A 1 157 ? 45.531 -3.537 -2.323 1.00 50.59 157 PRO A C 1
ATOM 1203 O O . PRO A 1 157 ? 46.214 -2.727 -2.944 1.00 50.59 157 PRO A O 1
ATOM 1206 N N . GLY A 1 158 ? 45.113 -4.660 -2.920 1.00 51.25 158 GLY A N 1
ATOM 1207 C CA . GLY A 1 158 ? 45.596 -5.116 -4.237 1.00 51.25 158 GLY A CA 1
ATOM 1208 C C . GLY A 1 158 ? 44.656 -4.950 -5.442 1.00 51.25 158 GLY A C 1
ATOM 1209 O O . GLY A 1 158 ? 45.076 -5.235 -6.559 1.00 51.25 158 GLY A O 1
ATOM 1210 N N . ILE A 1 159 ? 43.398 -4.531 -5.265 1.00 52.94 159 ILE A N 1
ATOM 1211 C CA . ILE A 1 159 ? 42.357 -4.621 -6.315 1.00 52.94 159 ILE A CA 1
ATOM 1212 C C . ILE A 1 159 ? 41.701 -3.250 -6.539 1.00 52.94 159 ILE A C 1
ATOM 1214 O O . ILE A 1 159 ? 40.520 -3.064 -6.269 1.00 52.94 159 ILE A O 1
ATOM 1218 N N . LEU A 1 160 ? 42.470 -2.251 -6.984 1.00 49.75 160 LEU A N 1
ATOM 1219 C CA . LEU A 1 160 ? 41.931 -0.901 -7.231 1.00 49.75 160 LEU A CA 1
ATOM 1220 C C . LEU A 1 160 ? 41.630 -0.608 -8.716 1.00 49.75 160 LEU A C 1
ATOM 1222 O O . LEU A 1 160 ? 40.977 0.385 -9.003 1.00 49.75 160 LEU A O 1
ATOM 1226 N N . PHE 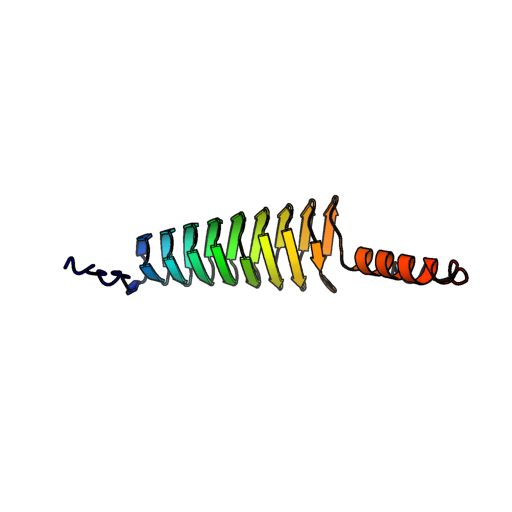A 1 161 ? 42.062 -1.438 -9.678 1.00 45.06 161 PHE A N 1
ATOM 1227 C CA . PHE A 1 161 ? 42.191 -0.956 -11.068 1.00 45.06 161 PHE A CA 1
ATOM 1228 C C . PHE A 1 161 ? 41.213 -1.500 -12.131 1.00 45.06 161 PHE A C 1
ATOM 1230 O O . PHE A 1 161 ? 41.286 -1.047 -13.264 1.00 45.06 161 PHE A O 1
ATOM 1237 N N . ILE A 1 162 ? 40.297 -2.436 -11.844 1.00 45.84 162 ILE A N 1
ATOM 1238 C CA . ILE A 1 162 ? 39.547 -3.122 -12.934 1.00 45.84 162 ILE A CA 1
ATOM 1239 C C . ILE A 1 162 ? 38.033 -2.823 -12.967 1.00 45.84 162 ILE A C 1
ATOM 1241 O O . ILE A 1 162 ? 37.381 -3.058 -13.976 1.00 45.84 162 ILE A O 1
ATOM 1245 N N . ILE A 1 163 ? 37.439 -2.253 -11.917 1.00 50.16 163 ILE A N 1
ATOM 1246 C CA . ILE A 1 163 ? 35.971 -2.336 -11.726 1.00 50.16 163 ILE A CA 1
ATOM 1247 C C . ILE A 1 163 ? 35.226 -1.019 -12.033 1.00 50.16 163 ILE A C 1
ATOM 1249 O O . ILE A 1 163 ? 34.033 -0.907 -11.780 1.00 50.16 163 ILE A O 1
ATOM 1253 N N . GLY A 1 164 ? 35.905 -0.018 -12.605 1.00 44.09 164 GLY A N 1
ATOM 1254 C CA . GLY A 1 164 ? 35.274 1.253 -12.993 1.00 44.09 164 GLY A CA 1
ATOM 1255 C C . GLY A 1 164 ? 34.382 1.170 -14.243 1.00 44.09 164 GLY A C 1
ATOM 1256 O O . GLY A 1 164 ? 33.475 1.981 -14.387 1.00 44.09 164 GLY A O 1
ATOM 1257 N N . GLU A 1 165 ? 34.600 0.187 -15.126 1.00 40.84 165 GLU A N 1
ATOM 1258 C CA . GLU A 1 165 ? 33.870 0.048 -16.405 1.00 40.84 165 GLU A CA 1
ATOM 1259 C C . GLU A 1 165 ? 32.748 -1.005 -16.395 1.00 40.84 165 GLU A C 1
ATOM 1261 O O . GLU A 1 165 ? 31.956 -1.062 -17.332 1.00 40.84 165 GLU A O 1
ATOM 1266 N N . ALA A 1 166 ? 32.652 -1.844 -15.358 1.00 42.06 166 ALA A N 1
ATOM 1267 C CA . ALA A 1 166 ? 31.691 -2.955 -15.324 1.00 42.06 166 ALA A CA 1
ATOM 1268 C C . ALA A 1 166 ? 30.351 -2.614 -14.649 1.00 42.06 166 ALA A C 1
ATOM 1270 O O . ALA A 1 166 ? 29.412 -3.394 -14.756 1.00 42.06 166 ALA A O 1
ATOM 1271 N N . ILE A 1 167 ? 30.266 -1.481 -13.942 1.00 46.91 167 ILE A N 1
ATOM 1272 C CA . ILE A 1 167 ? 29.082 -1.092 -13.151 1.00 46.91 167 ILE A CA 1
ATOM 1273 C C . ILE A 1 167 ? 28.199 -0.076 -13.910 1.00 46.91 167 ILE A C 1
ATOM 1275 O O . ILE A 1 167 ? 27.071 0.177 -13.520 1.00 46.91 167 ILE A O 1
ATOM 1279 N N . THR A 1 168 ? 28.672 0.476 -15.033 1.00 40.97 168 THR A N 1
ATOM 1280 C CA . THR A 1 168 ? 27.950 1.464 -15.862 1.00 40.97 168 THR A CA 1
ATOM 1281 C C . THR A 1 168 ? 27.350 0.888 -17.154 1.00 40.97 168 THR A C 1
ATOM 1283 O O . THR A 1 168 ? 27.074 1.643 -18.089 1.00 40.97 168 THR A O 1
ATOM 1286 N N . ARG A 1 169 ? 27.136 -0.432 -17.236 1.00 35.12 169 ARG A N 1
ATOM 1287 C CA . ARG A 1 169 ? 26.425 -1.082 -18.351 1.00 35.12 169 ARG A CA 1
ATOM 1288 C C . ARG A 1 169 ? 25.246 -1.913 -17.885 1.00 35.12 169 ARG A C 1
ATOM 1290 O O . ARG A 1 169 ? 25.429 -2.676 -16.914 1.00 35.12 169 ARG A O 1
#